Protein AF-A0A6B3FDL0-F1 (afdb_monomer)

pLDDT: mean 97.53, std 1.47, range [93.19, 98.88]

Secondary structure (DSSP, 8-state):
-B-SSHHHHHHH--TTS---EEESS-HHHHHHHHHHH-SSS--EEEEEESS----TT-SS-----HHHHHHHHHHHHHTT-EEEEETS--

Foldseek 3Di:
DFALDLVGLVVPDDPPDDDAHEDQADLVSSQVSVCVSPVDDAYEHAEHCLWDADDPPDPDGTGDDNVSSVVRVVVCVVVVHHYDYVVPDD

Radius of gyration: 14.08 Å; Cα contacts (8 Å, |Δi|>4): 133; chains: 1; bounding box: 36×22×42 Å

Structure (mmCIF, N/CA/C/O backbone):
data_AF-A0A6B3FDL0-F1
#
_entry.id   AF-A0A6B3FDL0-F1
#
loop_
_atom_site.group_PDB
_atom_site.id
_atom_site.type_symbol
_atom_site.label_atom_id
_atom_site.label_alt_id
_atom_site.label_comp_id
_atom_site.label_asym_id
_atom_site.label_entity_id
_atom_site.label_seq_id
_atom_site.pdbx_PDB_ins_code
_atom_site.Cartn_x
_atom_site.Cartn_y
_atom_site.Cartn_z
_atom_site.occupancy
_atom_site.B_iso_or_equiv
_atom_site.auth_seq_id
_atom_site.auth_comp_id
_atom_site.auth_asym_id
_atom_site.auth_atom_id
_atom_site.pdbx_PDB_model_num
ATOM 1 N N . SER A 1 1 ? -12.560 -4.545 -1.438 1.00 94.94 1 SER A N 1
ATOM 2 C CA . SER A 1 1 ? -11.242 -3.906 -1.330 1.00 94.94 1 SER A CA 1
ATOM 3 C C . SER A 1 1 ? -11.247 -2.814 -2.345 1.00 94.94 1 SER A C 1
ATOM 5 O O . SER A 1 1 ? -11.652 -3.073 -3.473 1.00 94.94 1 SER A O 1
ATOM 7 N N . ASP A 1 2 ? -10.878 -1.620 -1.923 1.00 98.56 2 ASP A N 1
ATOM 8 C CA . ASP A 1 2 ? -11.189 -0.395 -2.643 1.00 98.56 2 ASP A CA 1
ATOM 9 C C . ASP A 1 2 ? -9.967 0.528 -2.602 1.00 98.56 2 ASP A C 1
ATOM 11 O O . ASP A 1 2 ? -9.043 0.309 -1.814 1.00 98.56 2 ASP A O 1
ATOM 15 N N . GLY A 1 3 ? -9.920 1.558 -3.444 1.00 98.56 3 GLY A N 1
ATOM 16 C CA . GLY A 1 3 ? -8.877 2.574 -3.301 1.00 98.56 3 GLY A CA 1
ATOM 17 C C . GLY A 1 3 ? -9.070 3.395 -2.014 1.00 98.56 3 GLY A C 1
ATOM 18 O O . GLY A 1 3 ? -10.178 3.453 -1.469 1.00 98.56 3 GLY A O 1
ATOM 19 N N . PRO A 1 4 ? -8.007 4.027 -1.491 1.00 98.06 4 PRO A N 1
ATOM 20 C CA . PRO A 1 4 ? -8.011 4.683 -0.188 1.00 98.06 4 PRO A CA 1
ATOM 21 C C . PRO A 1 4 ? -8.607 6.099 -0.239 1.00 98.06 4 PRO A C 1
ATOM 23 O O . PRO A 1 4 ? -8.054 7.040 0.327 1.00 98.06 4 PRO A O 1
ATOM 26 N N . GLU A 1 5 ? -9.747 6.250 -0.907 1.00 98.25 5 GLU A N 1
ATOM 27 C CA . GLU A 1 5 ? -10.485 7.505 -1.022 1.00 98.25 5 GLU A CA 1
ATOM 28 C C . GLU A 1 5 ? -11.870 7.361 -0.382 1.00 98.25 5 GLU A C 1
ATOM 30 O O . GLU A 1 5 ? -12.521 6.318 -0.494 1.00 98.25 5 GLU A O 1
ATOM 35 N N . ASP A 1 6 ? -12.350 8.419 0.278 1.00 96.94 6 ASP A N 1
ATOM 36 C CA . ASP A 1 6 ? -13.601 8.379 1.049 1.00 96.94 6 ASP A CA 1
ATOM 37 C C . ASP A 1 6 ? -14.811 7.956 0.185 1.00 96.94 6 ASP A C 1
ATOM 39 O O . ASP A 1 6 ? -15.693 7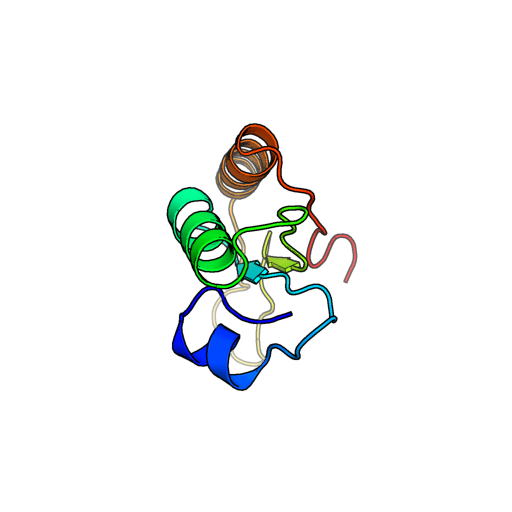.221 0.640 1.00 96.94 6 ASP A O 1
ATOM 43 N N . TRP A 1 7 ? -14.856 8.369 -1.086 1.00 97.75 7 TRP A N 1
ATOM 44 C CA . TRP A 1 7 ? -15.944 8.009 -2.002 1.00 97.75 7 TRP A CA 1
ATOM 45 C C . TRP A 1 7 ? -15.872 6.548 -2.467 1.00 97.75 7 TRP A C 1
ATOM 47 O O . TRP A 1 7 ? -16.911 5.909 -2.6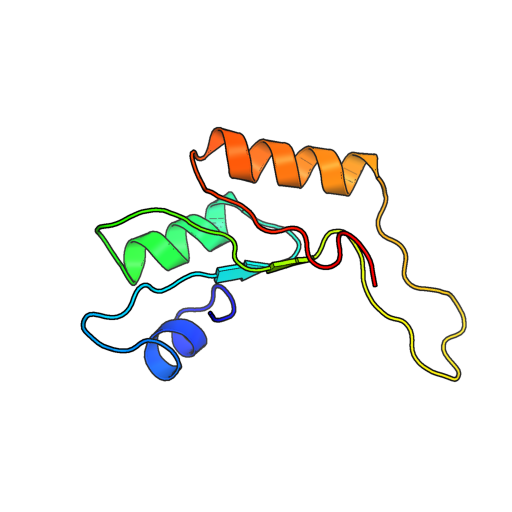28 1.00 97.75 7 TRP A O 1
ATOM 57 N N . MET A 1 8 ? -14.670 5.985 -2.613 1.00 98.50 8 MET A N 1
ATOM 58 C CA . MET A 1 8 ? -14.502 4.568 -2.940 1.00 98.50 8 MET A CA 1
ATOM 59 C C . MET A 1 8 ? -14.909 3.694 -1.752 1.00 98.50 8 MET A C 1
ATOM 61 O O . MET A 1 8 ? -15.685 2.756 -1.911 1.00 98.50 8 MET A O 1
ATOM 65 N N . LEU A 1 9 ? -14.474 4.042 -0.536 1.00 97.69 9 LEU A N 1
ATOM 66 C CA . LEU A 1 9 ? -14.826 3.287 0.670 1.00 97.69 9 LEU A CA 1
ATOM 67 C C . LEU A 1 9 ? -16.311 3.412 1.034 1.00 97.69 9 LEU A C 1
ATOM 69 O O . LEU A 1 9 ? -16.919 2.441 1.485 1.00 97.69 9 LEU A O 1
ATOM 73 N N . SER A 1 10 ? -16.928 4.577 0.837 1.00 96.00 10 SER A N 1
ATOM 74 C CA . SER A 1 10 ? -18.369 4.733 1.082 1.00 96.00 10 SER A CA 1
ATOM 75 C C . SER A 1 10 ? -19.236 3.999 0.053 1.00 96.00 10 SER A C 1
ATOM 77 O O . SER A 1 10 ? -20.306 3.516 0.419 1.00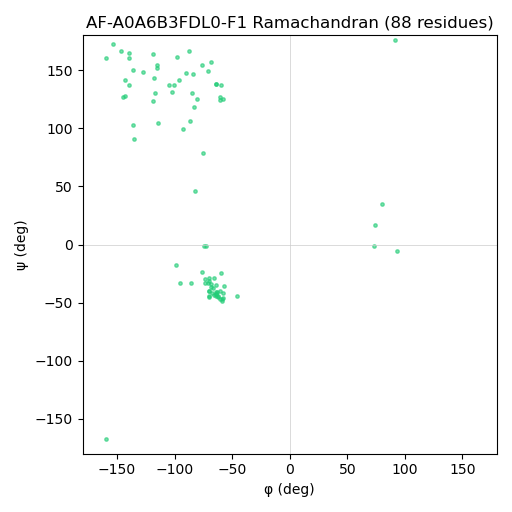 96.00 10 SER A O 1
ATOM 79 N N . GLY A 1 11 ? -18.777 3.868 -1.197 1.00 97.44 11 GLY A N 1
ATOM 80 C CA . GLY A 1 11 ? -19.492 3.139 -2.249 1.00 97.44 11 GLY A CA 1
ATOM 81 C C . GLY A 1 11 ? -19.231 1.628 -2.283 1.00 97.44 11 GLY A C 1
ATOM 82 O O . GLY A 1 11 ? -20.129 0.868 -2.638 1.00 97.44 11 GLY A O 1
ATOM 83 N N . GLY A 1 12 ? -18.021 1.188 -1.930 1.00 97.12 12 GLY A N 1
ATOM 84 C CA . GLY A 1 12 ? -17.576 -0.201 -2.093 1.00 97.12 12 GLY A CA 1
ATOM 85 C C . GLY A 1 12 ? -17.657 -1.068 -0.836 1.00 97.12 12 GLY A C 1
ATOM 86 O O . GLY A 1 12 ? -17.660 -2.298 -0.923 1.00 97.12 12 GLY A O 1
ATOM 87 N N . THR A 1 13 ? -17.763 -0.460 0.351 1.00 95.06 13 THR A N 1
ATOM 88 C CA . THR A 1 13 ? -17.809 -1.221 1.608 1.00 95.06 13 THR A CA 1
ATOM 89 C C . THR A 1 13 ? -19.230 -1.594 2.024 1.00 95.06 13 THR A C 1
ATOM 91 O O . THR A 1 13 ? -20.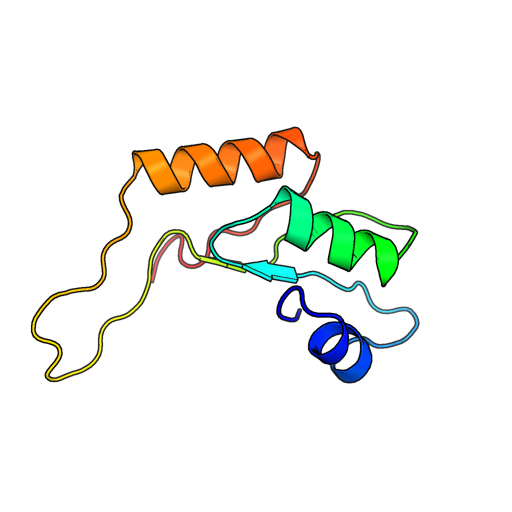182 -0.842 1.832 1.00 95.06 13 THR A O 1
ATOM 94 N N . LEU A 1 14 ? -19.370 -2.752 2.676 1.00 95.31 14 LEU A N 1
ATOM 95 C CA . LEU A 1 14 ? -20.639 -3.232 3.226 1.00 95.31 14 LEU A CA 1
ATOM 96 C C . LEU A 1 14 ? -20.586 -3.329 4.762 1.00 95.31 14 LEU A C 1
ATOM 98 O O . LEU A 1 14 ? -19.506 -3.542 5.329 1.00 95.31 14 LEU A O 1
ATOM 102 N N . PRO A 1 15 ? -21.727 -3.187 5.464 1.00 93.19 15 PRO A N 1
ATOM 103 C CA . PRO A 1 15 ? -21.808 -3.453 6.898 1.00 93.19 15 PRO A CA 1
ATOM 104 C C . PRO A 1 15 ? -21.443 -4.905 7.232 1.00 93.19 15 PRO A C 1
ATOM 106 O O . PRO A 1 15 ? -21.871 -5.832 6.550 1.00 93.19 15 PRO A O 1
ATOM 109 N N . GLY A 1 16 ? -20.664 -5.105 8.297 1.00 94.25 16 GLY A N 1
ATOM 110 C CA . GLY A 1 16 ? -20.272 -6.438 8.778 1.00 94.25 16 GLY A CA 1
ATOM 111 C C . GLY A 1 16 ? -19.232 -7.172 7.920 1.00 94.25 16 GLY A C 1
ATOM 112 O O . GLY A 1 16 ? -18.810 -8.263 8.294 1.00 94.25 16 GLY A O 1
ATOM 113 N N . VAL A 1 17 ? -18.789 -6.585 6.806 1.00 96.69 17 VAL A N 1
ATOM 114 C CA . VAL A 1 17 ? -17.749 -7.144 5.932 1.00 96.69 17 VAL A CA 1
ATOM 115 C C . VAL A 1 17 ? -16.441 -6.385 6.154 1.00 96.69 17 VAL A C 1
ATOM 117 O O . VAL A 1 17 ? -16.439 -5.155 6.254 1.00 96.69 17 VAL A O 1
ATOM 120 N N . LEU A 1 18 ? -15.321 -7.112 6.235 1.00 97.69 18 LEU A N 1
ATOM 121 C CA . LEU A 1 18 ? -13.996 -6.507 6.367 1.00 97.69 18 LEU A CA 1
ATOM 122 C C . LEU A 1 18 ? -13.697 -5.622 5.148 1.00 97.69 18 LEU A C 1
ATOM 124 O O . LEU A 1 18 ? -13.727 -6.095 4.013 1.00 97.69 18 LEU A O 1
ATOM 128 N N . ALA A 1 19 ? -13.380 -4.353 5.398 1.00 98.12 19 ALA A N 1
ATOM 129 C CA . ALA A 1 19 ? -12.884 -3.436 4.381 1.00 98.12 19 ALA A CA 1
ATOM 130 C C . ALA A 1 19 ? -11.354 -3.390 4.415 1.00 98.12 19 ALA A C 1
ATOM 132 O O . ALA A 1 19 ? -10.743 -3.396 5.483 1.00 98.12 19 ALA A O 1
ATOM 133 N N . THR A 1 20 ? -10.753 -3.312 3.236 1.00 98.75 20 THR A N 1
ATOM 134 C CA . THR A 1 20 ? -9.307 -3.236 3.012 1.00 98.75 20 THR A CA 1
ATOM 135 C C . THR A 1 20 ? -9.042 -2.232 1.899 1.00 98.75 20 THR A C 1
ATOM 137 O O . THR A 1 20 ? -9.957 -1.925 1.129 1.00 98.75 20 THR A O 1
ATOM 140 N N . VAL A 1 21 ? -7.812 -1.730 1.806 1.00 98.81 21 VAL A N 1
ATOM 141 C CA . VAL A 1 21 ? -7.435 -0.739 0.787 1.00 98.81 21 VAL A CA 1
ATOM 142 C C . VAL A 1 21 ? -6.399 -1.276 -0.194 1.00 98.81 21 VAL A C 1
ATOM 144 O O . VAL A 1 21 ? -5.616 -2.164 0.146 1.00 98.81 21 VAL A O 1
ATOM 147 N N . ASN A 1 22 ? -6.390 -0.710 -1.397 1.00 98.88 22 ASN A N 1
ATOM 148 C CA . ASN A 1 22 ? -5.454 -1.015 -2.475 1.00 98.88 22 ASN A CA 1
ATOM 149 C C . ASN A 1 22 ? -4.659 0.248 -2.828 1.00 98.88 22 ASN A C 1
ATOM 151 O O . ASN A 1 22 ? -5.270 1.271 -3.135 1.00 98.88 22 ASN A O 1
ATOM 155 N N . PHE A 1 23 ? -3.326 0.208 -2.778 1.00 98.75 23 PHE A N 1
ATOM 156 C CA . PHE A 1 23 ? -2.494 1.354 -3.161 1.00 98.75 23 PHE A CA 1
ATOM 157 C C . PHE A 1 23 ? -1.052 0.963 -3.504 1.00 98.75 23 PHE A C 1
ATOM 159 O O . PHE A 1 23 ? -0.543 -0.083 -3.102 1.00 98.75 23 PHE A O 1
ATOM 166 N N . GLY A 1 24 ? -0.366 1.850 -4.228 1.00 98.31 24 GLY A N 1
ATOM 167 C CA . GLY A 1 24 ? 1.062 1.729 -4.524 1.00 98.31 24 GLY A CA 1
ATOM 168 C C . GLY A 1 24 ? 1.959 2.507 -3.557 1.00 98.31 24 GLY A C 1
ATOM 169 O O . GLY A 1 24 ? 3.064 2.060 -3.268 1.00 98.31 24 GLY A O 1
ATOM 170 N N . SER A 1 25 ? 1.512 3.650 -3.040 1.00 98.00 25 SER A N 1
ATOM 171 C CA . SER A 1 25 ? 2.297 4.525 -2.158 1.00 98.00 25 SER A CA 1
ATOM 172 C C . SER A 1 25 ? 1.406 5.348 -1.231 1.00 98.00 25 SER A C 1
ATOM 174 O O . SER A 1 25 ? 0.189 5.367 -1.410 1.00 98.00 25 SER A O 1
ATOM 176 N N . GLY A 1 26 ? 2.004 6.062 -0.274 1.00 98.12 26 GLY A N 1
ATOM 177 C CA . GLY A 1 26 ? 1.256 6.961 0.614 1.00 98.12 26 GLY A CA 1
ATOM 178 C C . GLY A 1 26 ? 0.552 6.227 1.757 1.00 98.12 26 GLY A C 1
ATOM 179 O O . GLY A 1 26 ? -0.535 6.622 2.180 1.00 98.12 26 GLY A O 1
ATOM 180 N N . SER A 1 27 ? 1.174 5.162 2.267 1.00 98.25 27 SER A N 1
ATOM 181 C CA . SER A 1 27 ? 0.650 4.294 3.332 1.00 98.25 27 SER A CA 1
ATOM 182 C C . SER A 1 27 ? 0.063 5.041 4.528 1.00 98.25 27 SER A C 1
ATOM 184 O O . SER A 1 27 ? -1.019 4.680 4.984 1.00 98.25 27 SER A O 1
ATOM 186 N N . ALA A 1 28 ? 0.724 6.091 5.021 1.00 98.06 28 ALA A N 1
ATOM 187 C CA . ALA A 1 28 ? 0.236 6.853 6.171 1.00 98.06 28 ALA A CA 1
ATOM 188 C C . ALA A 1 28 ? -1.163 7.450 5.930 1.00 98.06 28 ALA A C 1
ATOM 190 O O . ALA A 1 28 ? -2.063 7.279 6.754 1.00 98.06 28 ALA A O 1
ATOM 191 N N . GLU A 1 29 ? -1.363 8.112 4.790 1.00 98.56 29 GLU A N 1
ATOM 192 C CA . GLU A 1 29 ? -2.652 8.706 4.431 1.00 98.56 29 GLU A CA 1
ATOM 193 C C . GLU A 1 29 ? -3.683 7.624 4.101 1.00 98.56 29 GLU A C 1
ATOM 195 O O . GLU A 1 29 ? -4.805 7.657 4.611 1.00 98.56 29 GLU A O 1
ATOM 200 N N . ALA A 1 30 ? -3.287 6.615 3.323 1.00 98.62 30 ALA A N 1
ATOM 201 C CA . ALA A 1 30 ? -4.189 5.560 2.887 1.00 98.62 30 ALA A CA 1
ATOM 202 C C . ALA A 1 30 ? -4.753 4.737 4.057 1.00 98.62 30 ALA A C 1
ATOM 204 O O . ALA A 1 30 ? -5.958 4.475 4.136 1.00 98.62 30 ALA A O 1
ATOM 205 N N . LEU A 1 31 ? -3.893 4.370 5.010 1.00 98.62 31 LEU A N 1
ATOM 206 C CA . LEU A 1 31 ? -4.291 3.641 6.212 1.00 98.62 31 LEU A CA 1
ATOM 207 C C . LEU A 1 31 ? -5.091 4.526 7.176 1.00 98.62 31 LEU A C 1
ATOM 209 O O . LEU A 1 31 ? -6.013 4.030 7.828 1.00 98.62 31 LEU A O 1
ATOM 213 N N . ALA A 1 32 ? -4.802 5.831 7.241 1.00 98.38 32 ALA A N 1
ATOM 214 C CA . ALA A 1 32 ? -5.624 6.773 7.997 1.00 98.38 32 ALA A CA 1
ATOM 215 C C . ALA A 1 32 ? -7.038 6.885 7.408 1.00 98.38 32 ALA A C 1
ATOM 217 O O . ALA A 1 32 ? -8.012 6.895 8.164 1.00 98.38 32 ALA A O 1
ATOM 218 N N . THR A 1 33 ? -7.171 6.909 6.080 1.00 98.44 33 THR A N 1
ATOM 219 C CA . THR A 1 33 ? -8.474 6.898 5.400 1.00 98.44 33 THR A CA 1
ATOM 220 C C . THR A 1 33 ? -9.255 5.619 5.702 1.00 98.44 33 THR A C 1
ATOM 222 O O . THR A 1 33 ? -10.414 5.702 6.121 1.00 98.44 33 THR A O 1
ATOM 225 N N . LEU A 1 34 ? -8.608 4.448 5.645 1.00 98.31 34 LEU A N 1
ATOM 226 C CA . LEU A 1 34 ? -9.236 3.194 6.078 1.00 98.31 34 LEU A CA 1
ATOM 227 C C . LEU A 1 34 ? -9.684 3.257 7.547 1.00 98.31 34 LEU A C 1
ATOM 229 O O . LEU A 1 34 ? -10.822 2.901 7.849 1.00 98.31 34 LEU A O 1
ATOM 233 N N . ARG A 1 35 ? -8.834 3.749 8.460 1.00 97.88 35 ARG A N 1
ATOM 234 C CA . ARG A 1 35 ? -9.167 3.846 9.891 1.00 97.88 35 ARG A CA 1
ATOM 235 C C . ARG A 1 35 ? -10.332 4.803 10.161 1.00 97.88 35 ARG A C 1
ATOM 237 O O . ARG A 1 35 ? -11.129 4.528 11.052 1.00 97.88 35 ARG A O 1
ATOM 244 N N . ARG A 1 36 ? -10.474 5.898 9.405 1.00 96.69 36 ARG A N 1
ATOM 245 C CA . ARG A 1 36 ? -11.650 6.784 9.515 1.00 96.69 36 ARG A CA 1
ATOM 246 C C . ARG A 1 36 ? -12.931 6.080 9.062 1.00 96.69 36 ARG A C 1
ATOM 248 O O . ARG A 1 36 ? -13.948 6.185 9.742 1.00 96.69 36 ARG A O 1
ATOM 255 N N . ALA A 1 37 ? -12.883 5.344 7.950 1.00 95.44 37 ALA A N 1
ATOM 256 C CA . ALA A 1 37 ? -14.043 4.623 7.415 1.00 95.44 37 ALA A CA 1
ATOM 257 C C . ALA A 1 37 ? -14.417 3.372 8.236 1.00 95.44 37 ALA A C 1
ATOM 259 O O . ALA A 1 37 ? -15.587 2.971 8.285 1.00 95.44 37 ALA A O 1
ATOM 260 N N . ARG A 1 38 ? -13.425 2.738 8.871 1.00 95.94 38 ARG A N 1
ATOM 261 C CA . ARG A 1 38 ? -13.556 1.581 9.766 1.00 95.94 38 ARG A CA 1
ATOM 262 C C . ARG A 1 38 ? -12.696 1.798 11.021 1.00 95.94 38 ARG A C 1
ATOM 264 O O . ARG A 1 38 ? -11.524 1.417 11.046 1.00 95.94 38 ARG A O 1
ATOM 271 N N . PRO A 1 39 ? -13.279 2.391 12.081 1.00 95.81 39 PRO A N 1
ATOM 272 C CA . PRO A 1 39 ? -12.563 2.694 13.323 1.00 95.8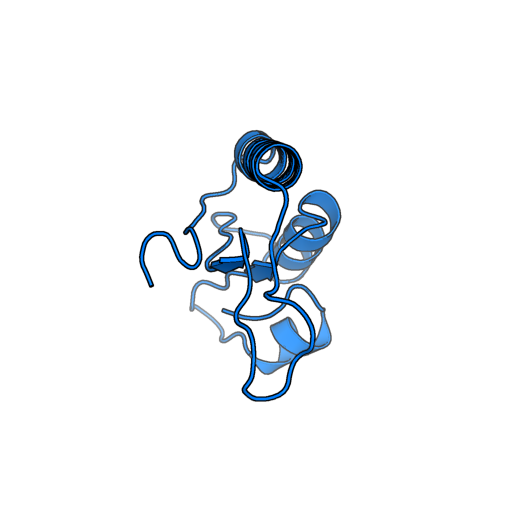1 39 PRO A CA 1
ATOM 273 C C . PRO A 1 39 ? -11.972 1.471 14.026 1.00 95.81 39 PRO A C 1
ATOM 275 O O . PRO A 1 39 ? -10.963 1.595 14.714 1.00 95.81 39 PRO A O 1
ATOM 278 N N . GLU A 1 40 ? -12.530 0.282 13.801 1.00 95.50 40 GLU A N 1
ATOM 279 C CA . GLU A 1 40 ? -12.122 -0.979 14.427 1.00 95.50 40 GLU A CA 1
ATOM 280 C C . GLU A 1 40 ? -11.648 -2.011 13.394 1.00 95.50 40 GLU A C 1
ATOM 282 O O . GLU A 1 40 ? -11.896 -1.881 12.197 1.00 95.50 40 GLU A O 1
ATOM 287 N N . GLY A 1 41 ? -10.961 -3.053 13.869 1.00 95.44 41 GLY A N 1
ATOM 288 C CA . GLY A 1 41 ? -10.461 -4.145 13.033 1.00 95.44 41 GLY A CA 1
ATOM 289 C C . GLY A 1 41 ? -9.035 -3.941 12.499 1.00 95.44 41 GLY A C 1
ATOM 290 O O . GLY A 1 41 ? -8.401 -2.905 12.763 1.00 95.44 41 GLY A O 1
ATOM 291 N N . PRO A 1 42 ? -8.506 -4.962 11.795 1.00 97.69 42 PRO A N 1
ATOM 292 C CA . PRO A 1 42 ? -7.139 -4.958 11.292 1.00 97.69 42 PRO A CA 1
ATOM 293 C C . PRO A 1 42 ? -6.970 -3.962 10.143 1.00 97.69 42 PRO A C 1
ATOM 295 O O . PRO A 1 42 ? -7.882 -3.740 9.350 1.00 97.69 42 PRO A O 1
ATOM 298 N N . LEU A 1 43 ? -5.769 -3.399 10.030 1.00 98.62 43 LEU A N 1
ATOM 299 C CA . LEU A 1 43 ? -5.354 -2.686 8.828 1.00 98.62 43 LEU A CA 1
ATOM 300 C C . LEU A 1 43 ? -4.807 -3.698 7.825 1.00 98.62 43 LEU A C 1
ATOM 302 O O . LEU A 1 43 ? -3.957 -4.520 8.173 1.00 98.62 43 LEU A O 1
ATOM 306 N N . MET A 1 44 ? -5.286 -3.636 6.587 1.00 98.75 44 MET A N 1
ATOM 307 C CA . MET A 1 44 ? -4.811 -4.510 5.525 1.00 98.75 44 MET A CA 1
ATOM 308 C C . MET A 1 44 ? -4.761 -3.774 4.191 1.00 98.75 44 MET A C 1
ATOM 310 O O . MET A 1 44 ? -5.758 -3.198 3.745 1.00 98.75 44 MET A O 1
ATOM 314 N N . VAL A 1 45 ? -3.593 -3.852 3.557 1.00 98.88 45 VAL A N 1
ATOM 315 C CA . VAL A 1 45 ? -3.378 -3.474 2.161 1.00 98.88 45 VAL A CA 1
ATOM 316 C C . VAL A 1 45 ? -3.573 -4.733 1.324 1.00 98.88 45 VAL A C 1
ATOM 318 O O . VAL A 1 45 ? -2.705 -5.606 1.295 1.00 98.88 45 VAL A O 1
ATOM 321 N N . MET A 1 46 ? -4.750 -4.880 0.719 1.00 98.88 46 MET A N 1
ATOM 322 C CA . MET A 1 46 ? -5.095 -6.094 -0.034 1.00 98.88 46 MET A CA 1
ATOM 323 C C . MET A 1 46 ? -4.407 -6.136 -1.397 1.00 98.88 46 MET A C 1
ATOM 325 O O . MET A 1 46 ? -4.177 -7.216 -1.933 1.00 98.88 46 MET A O 1
ATOM 329 N N . GLU A 1 47 ? -4.030 -4.982 -1.938 1.00 98.88 47 GLU A N 1
ATOM 330 C CA . GLU A 1 47 ? -3.159 -4.890 -3.103 1.00 98.88 47 GLU A CA 1
ATOM 331 C C . GLU A 1 47 ? -2.119 -3.803 -2.859 1.00 98.88 47 GLU A C 1
ATOM 333 O O . GLU A 1 47 ? -2.413 -2.609 -2.946 1.00 98.88 47 GLU A O 1
ATOM 338 N N . PHE A 1 48 ? -0.899 -4.221 -2.527 1.00 98.88 48 PHE A N 1
ATOM 339 C CA . PHE A 1 48 ? 0.264 -3.353 -2.621 1.00 98.88 48 PHE A CA 1
ATOM 340 C C . PHE A 1 48 ? 0.825 -3.448 -4.036 1.00 98.88 48 PHE A C 1
ATOM 342 O O . PHE A 1 48 ? 1.437 -4.459 -4.394 1.00 98.88 48 PHE A O 1
ATOM 349 N N . TRP A 1 49 ? 0.615 -2.401 -4.834 1.00 98.50 49 TRP A N 1
ATOM 350 C CA . TRP A 1 49 ? 1.089 -2.335 -6.217 1.00 98.50 49 TRP A CA 1
ATOM 351 C C . TRP A 1 49 ? 2.601 -2.070 -6.254 1.00 98.50 49 TRP A C 1
ATOM 353 O O . TRP A 1 49 ? 3.069 -0.945 -6.450 1.00 98.50 49 TRP A O 1
ATOM 363 N N . CYS A 1 50 ? 3.392 -3.120 -6.015 1.00 97.19 50 CYS A N 1
ATOM 364 C CA . CYS A 1 50 ? 4.859 -3.076 -6.008 1.00 97.19 50 CYS A CA 1
ATOM 365 C C . CYS A 1 50 ? 5.478 -2.989 -7.415 1.00 97.19 50 CYS A C 1
ATOM 367 O O . CYS A 1 50 ? 6.695 -2.907 -7.554 1.00 97.19 50 CYS A O 1
ATOM 369 N N . GLY A 1 51 ? 4.640 -2.986 -8.446 1.00 96.94 51 GLY A N 1
ATOM 370 C CA . GLY A 1 51 ? 4.962 -2.742 -9.843 1.00 96.94 51 GLY A CA 1
ATOM 371 C C . GLY A 1 51 ? 3.688 -2.338 -10.581 1.00 96.94 51 GLY A C 1
ATOM 372 O O . GLY A 1 51 ? 2.669 -2.058 -9.948 1.00 96.94 51 GLY A O 1
ATOM 373 N N . TRP A 1 52 ? 3.736 -2.329 -11.909 1.00 97.56 52 TRP A N 1
ATOM 374 C CA . TRP A 1 52 ? 2.567 -2.050 -12.736 1.00 97.56 52 TRP A CA 1
ATOM 375 C C . TRP A 1 52 ? 2.619 -2.846 -14.038 1.00 97.56 52 TRP A C 1
ATOM 377 O O . TRP A 1 52 ? 3.644 -3.433 -14.382 1.00 97.56 52 TRP A O 1
ATOM 387 N N . PHE A 1 53 ? 1.495 -2.894 -14.742 1.00 97.31 53 PHE A N 1
ATOM 388 C CA . PHE A 1 53 ? 1.413 -3.498 -16.065 1.00 97.31 53 PHE A CA 1
ATOM 389 C C . PHE A 1 53 ? 1.753 -2.468 -17.149 1.00 97.31 53 PHE A C 1
ATOM 391 O O . PHE A 1 53 ? 1.806 -1.267 -16.905 1.00 97.31 53 PHE A O 1
ATOM 398 N N . THR A 1 54 ? 1.980 -2.945 -18.368 1.00 97.50 54 THR A N 1
ATOM 399 C CA . THR A 1 54 ? 2.247 -2.113 -19.549 1.00 97.50 54 THR A CA 1
ATOM 400 C C . THR A 1 54 ? 1.297 -2.521 -20.664 1.00 97.50 54 THR A C 1
ATOM 402 O O . THR A 1 54 ? 0.905 -3.689 -20.755 1.00 97.50 54 THR A O 1
ATOM 405 N N . HIS A 1 55 ? 0.923 -1.574 -21.515 1.00 97.69 55 HIS A N 1
ATOM 406 C CA . HIS A 1 55 ? 0.041 -1.813 -22.646 1.00 97.69 55 HIS A CA 1
ATOM 407 C C . HIS A 1 55 ? 0.819 -2.008 -23.947 1.00 97.69 55 HIS A C 1
ATOM 409 O O . HIS A 1 55 ? 1.968 -1.596 -24.114 1.00 97.69 55 HIS A O 1
ATOM 415 N N . TRP A 1 56 ? 0.148 -2.600 -24.933 1.00 97.81 56 TRP A N 1
ATOM 416 C CA . TRP A 1 56 ? 0.642 -2.599 -26.304 1.00 97.81 56 TRP A CA 1
ATOM 417 C C . TRP A 1 56 ? 0.769 -1.169 -26.836 1.00 97.81 56 TRP A C 1
ATOM 419 O O . TRP A 1 56 ? -0.203 -0.419 -26.839 1.00 97.81 56 TRP A O 1
ATOM 429 N N . GLY A 1 57 ? 1.953 -0.828 -27.346 1.00 97.00 57 GLY A N 1
ATOM 430 C CA . GLY A 1 57 ? 2.241 0.492 -27.912 1.00 97.00 57 GLY A CA 1
ATOM 431 C C . GLY A 1 57 ? 2.852 1.491 -26.928 1.00 97.00 57 GLY A C 1
ATOM 432 O O . GLY A 1 57 ? 3.278 2.560 -27.371 1.00 97.00 57 GLY A O 1
ATOM 433 N N . ASP A 1 58 ? 2.964 1.146 -25.642 1.00 96.88 58 ASP A N 1
ATOM 434 C CA . ASP A 1 58 ? 3.717 1.958 -24.689 1.00 96.88 58 ASP A CA 1
ATOM 435 C C . ASP A 1 58 ? 5.200 1.985 -25.082 1.00 96.88 58 ASP A C 1
ATOM 437 O O . ASP A 1 58 ? 5.787 0.985 -25.505 1.00 96.88 58 ASP A O 1
ATOM 441 N N . LYS A 1 59 ? 5.808 3.172 -24.983 1.00 95.12 59 LYS A N 1
ATOM 442 C CA . LYS A 1 59 ? 7.206 3.389 -25.389 1.00 95.12 59 LYS A CA 1
ATOM 443 C C . LYS A 1 59 ? 8.193 2.698 -24.458 1.00 95.12 59 LYS A C 1
ATOM 445 O O . LYS A 1 59 ? 9.294 2.353 -24.878 1.00 95.12 59 LYS A O 1
ATOM 450 N N . GLU A 1 60 ? 7.801 2.537 -23.202 1.00 94.56 60 GLU A N 1
ATOM 451 C CA . GLU A 1 60 ? 8.619 1.975 -22.143 1.00 94.56 60 GLU A CA 1
ATOM 452 C C . GLU A 1 60 ? 7.783 0.999 -21.321 1.00 94.56 60 GLU A C 1
ATOM 454 O O . GLU A 1 60 ? 6.567 1.131 -21.212 1.00 94.56 60 GLU A O 1
ATOM 459 N N . VAL A 1 61 ? 8.458 -0.003 -20.761 1.00 93.75 61 VAL A N 1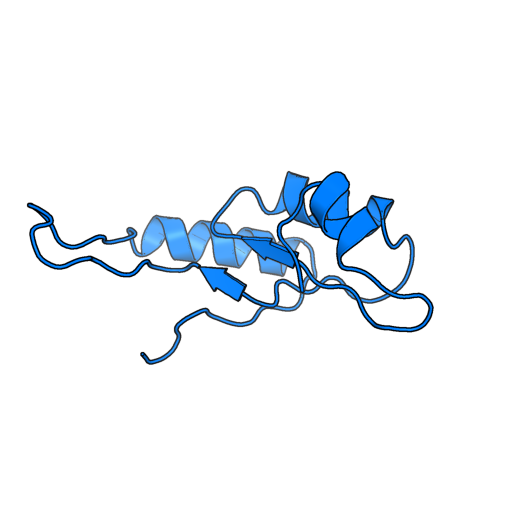
ATOM 460 C CA . VAL A 1 61 ? 7.843 -0.922 -19.803 1.00 93.75 61 VAL A CA 1
ATOM 461 C C . VAL A 1 61 ? 7.828 -0.246 -18.445 1.00 93.75 61 VAL A C 1
ATOM 463 O O . VAL A 1 61 ? 8.891 0.135 -17.944 1.00 93.75 61 VAL A O 1
ATOM 466 N N . GLU A 1 62 ? 6.638 -0.164 -17.861 1.00 94.31 62 GLU A N 1
ATOM 467 C CA . GLU A 1 62 ? 6.414 0.348 -16.515 1.00 94.31 62 GLU A CA 1
ATOM 468 C C . GLU A 1 62 ? 7.223 -0.462 -15.506 1.00 94.31 62 GLU A C 1
ATOM 470 O O . GLU A 1 62 ? 7.159 -1.695 -15.443 1.00 94.31 62 GLU A O 1
ATOM 475 N N . ARG A 1 63 ? 8.032 0.242 -14.718 1.00 93.94 63 ARG A N 1
ATOM 476 C CA . ARG A 1 63 ? 8.870 -0.353 -13.682 1.00 93.94 63 ARG A CA 1
ATOM 477 C C . ARG A 1 63 ? 8.844 0.532 -12.460 1.00 93.94 63 ARG A C 1
ATOM 479 O O . ARG A 1 63 ? 8.985 1.746 -12.553 1.00 93.94 63 ARG A O 1
ATOM 486 N N . ARG A 1 64 ? 8.740 -0.113 -11.307 1.00 95.50 64 ARG A N 1
ATOM 487 C CA . ARG A 1 64 ? 8.957 0.524 -10.018 1.00 95.50 64 ARG A CA 1
ATOM 488 C C . ARG A 1 64 ? 10.351 0.174 -9.521 1.00 95.50 64 ARG A C 1
ATOM 490 O O . ARG A 1 64 ? 10.769 -0.979 -9.631 1.00 95.50 64 ARG A O 1
ATOM 497 N N . ASP A 1 65 ? 11.052 1.161 -8.977 1.00 97.88 65 ASP A N 1
ATOM 498 C CA . ASP A 1 65 ? 12.337 0.921 -8.334 1.00 97.88 65 ASP A CA 1
ATOM 499 C C . ASP A 1 65 ? 12.170 0.016 -7.099 1.00 97.88 65 ASP A C 1
ATOM 501 O O . ASP A 1 65 ? 11.222 0.146 -6.316 1.00 97.88 65 ASP A O 1
ATOM 505 N N . ALA A 1 66 ? 13.091 -0.934 -6.933 1.00 97.88 66 ALA A N 1
ATOM 506 C CA . ALA A 1 66 ? 13.006 -1.922 -5.864 1.00 97.88 66 ALA A CA 1
ATOM 507 C C . ALA A 1 66 ? 13.215 -1.301 -4.473 1.00 97.88 66 ALA A C 1
ATOM 509 O O . ALA A 1 66 ? 12.590 -1.752 -3.510 1.00 97.88 66 ALA A O 1
ATOM 510 N N . ALA A 1 67 ? 14.064 -0.277 -4.352 1.00 98.50 67 ALA A N 1
ATOM 511 C CA . ALA A 1 67 ? 14.278 0.427 -3.093 1.00 98.50 67 ALA A CA 1
ATOM 512 C C . ALA A 1 67 ? 13.041 1.249 -2.714 1.00 98.50 67 ALA A C 1
ATOM 514 O O . ALA A 1 67 ? 12.626 1.203 -1.554 1.00 98.50 67 ALA A O 1
ATOM 515 N N . ASP A 1 68 ? 12.397 1.899 -3.686 1.00 98.31 68 ASP A N 1
ATOM 516 C CA . ASP A 1 68 ? 11.145 2.633 -3.460 1.00 98.31 68 ASP A CA 1
ATOM 517 C C . ASP A 1 68 ? 10.003 1.698 -3.034 1.00 98.31 68 ASP A C 1
ATOM 519 O O . ASP A 1 68 ? 9.247 1.999 -2.105 1.00 98.31 68 ASP A O 1
ATOM 523 N N . ALA A 1 69 ? 9.874 0.531 -3.674 1.00 98.38 69 ALA A N 1
ATOM 524 C CA . ALA A 1 69 ? 8.894 -0.479 -3.273 1.00 98.38 69 ALA A CA 1
ATOM 525 C C . ALA A 1 69 ? 9.181 -1.036 -1.867 1.00 98.38 69 ALA A C 1
ATOM 527 O O . ALA A 1 69 ? 8.2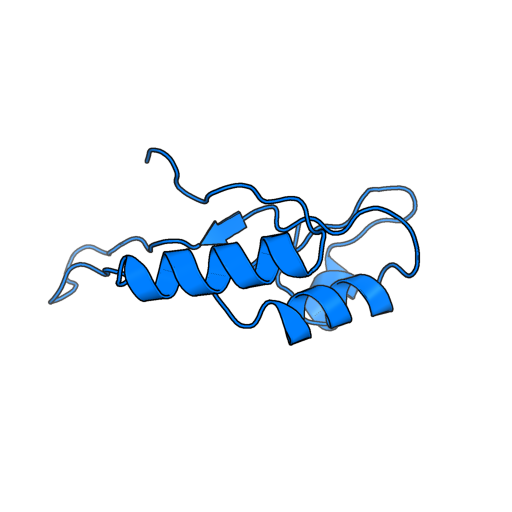63 -1.183 -1.059 1.00 98.38 69 ALA A O 1
ATOM 528 N N . ALA A 1 70 ? 10.447 -1.316 -1.547 1.00 98.62 70 ALA A N 1
ATOM 529 C CA . ALA A 1 70 ? 10.841 -1.816 -0.232 1.00 98.62 70 ALA A CA 1
ATOM 530 C C . ALA A 1 70 ? 10.627 -0.778 0.883 1.00 98.62 70 ALA A C 1
ATOM 532 O O . ALA A 1 70 ? 10.228 -1.146 1.990 1.00 98.62 70 ALA A O 1
ATOM 533 N N . ALA A 1 71 ? 10.870 0.506 0.605 1.00 98.75 71 ALA A N 1
ATOM 534 C CA . ALA A 1 71 ? 10.627 1.594 1.548 1.00 98.75 71 ALA A CA 1
ATOM 535 C C . ALA A 1 71 ? 9.134 1.736 1.871 1.00 98.75 71 ALA A C 1
ATOM 537 O O . ALA A 1 71 ? 8.766 1.822 3.042 1.00 98.75 71 ALA A O 1
ATOM 538 N N . GLU A 1 72 ? 8.268 1.679 0.857 1.00 98.75 72 GLU A N 1
ATOM 539 C CA . GLU A 1 72 ? 6.822 1.731 1.080 1.00 98.75 72 GLU A CA 1
ATOM 540 C C . GLU A 1 72 ? 6.309 0.479 1.806 1.00 98.75 72 GLU A C 1
ATOM 542 O O . GLU A 1 72 ? 5.524 0.588 2.746 1.00 98.75 72 GLU A O 1
ATOM 547 N N . LEU A 1 73 ? 6.798 -0.713 1.443 1.00 98.81 73 LEU A N 1
ATOM 548 C CA . LEU A 1 73 ? 6.469 -1.949 2.157 1.00 98.81 73 LEU A CA 1
ATOM 549 C C . LEU A 1 73 ? 6.863 -1.864 3.638 1.00 98.81 73 LEU A C 1
ATOM 551 O O . LEU A 1 73 ? 6.088 -2.271 4.503 1.00 98.81 73 LEU A O 1
ATOM 555 N N . ARG A 1 74 ? 8.040 -1.303 3.946 1.00 98.81 74 ARG A N 1
ATOM 556 C CA . ARG A 1 74 ? 8.458 -1.051 5.331 1.00 98.81 74 ARG A CA 1
ATOM 557 C C . ARG A 1 74 ? 7.466 -0.133 6.045 1.00 98.81 74 ARG A C 1
ATOM 559 O O . ARG A 1 74 ? 7.053 -0.479 7.145 1.00 98.81 74 ARG A O 1
ATOM 566 N N . ALA A 1 75 ? 7.048 0.967 5.422 1.00 98.81 75 ALA A N 1
ATOM 567 C CA . ALA A 1 75 ? 6.085 1.892 6.020 1.00 98.81 75 ALA A CA 1
ATOM 568 C C . ALA A 1 75 ? 4.728 1.219 6.318 1.00 98.81 75 ALA A C 1
ATOM 570 O O . ALA A 1 75 ? 4.157 1.427 7.389 1.00 98.81 75 ALA A O 1
ATOM 571 N N . ILE A 1 76 ? 4.245 0.346 5.424 1.00 98.88 76 ILE A N 1
ATOM 572 C CA . ILE A 1 76 ? 3.029 -0.458 5.646 1.00 98.88 76 ILE A CA 1
ATOM 573 C C . ILE A 1 76 ? 3.185 -1.366 6.878 1.00 98.88 76 ILE A C 1
ATOM 575 O O . ILE A 1 76 ? 2.298 -1.413 7.734 1.00 98.88 76 ILE A O 1
ATOM 579 N N . LEU A 1 77 ? 4.315 -2.073 6.985 1.00 98.81 77 LEU A N 1
ATOM 580 C CA . LEU A 1 77 ? 4.579 -3.001 8.089 1.00 98.81 77 LEU A CA 1
ATOM 581 C C . LEU A 1 77 ? 4.799 -2.277 9.426 1.00 98.81 77 LEU A C 1
ATOM 583 O O . LEU A 1 77 ? 4.301 -2.729 10.455 1.00 98.81 77 LEU A O 1
ATOM 587 N N . GLU A 1 78 ? 5.502 -1.142 9.426 1.00 98.69 78 GLU A N 1
ATOM 588 C CA . GLU A 1 78 ? 5.725 -0.308 10.617 1.00 98.69 78 GLU A CA 1
ATOM 589 C C . GLU A 1 78 ? 4.422 0.309 11.145 1.00 98.69 78 GLU A C 1
ATOM 591 O O . GLU A 1 78 ? 4.269 0.482 12.354 1.00 98.69 78 GLU A O 1
ATOM 596 N N . ALA A 1 79 ? 3.443 0.556 10.269 1.00 98.19 79 ALA A N 1
ATOM 597 C CA . ALA A 1 79 ? 2.086 0.940 10.658 1.00 98.19 79 ALA A CA 1
ATOM 598 C C . ALA A 1 79 ? 1.260 -0.221 11.259 1.00 98.19 79 ALA A C 1
ATOM 600 O O . ALA A 1 79 ? 0.103 -0.025 11.639 1.00 98.19 79 ALA A O 1
ATOM 601 N N . GLY A 1 80 ? 1.824 -1.433 11.342 1.00 98.19 80 GLY A N 1
ATOM 602 C CA . GLY A 1 80 ? 1.161 -2.625 11.874 1.00 98.19 80 GLY A CA 1
ATOM 603 C C . GLY A 1 80 ? 0.108 -3.224 10.938 1.00 98.19 80 GLY A C 1
ATOM 604 O O . GLY A 1 80 ? -0.737 -4.001 11.388 1.00 98.19 80 GLY A O 1
ATOM 605 N N . ALA A 1 81 ? 0.120 -2.855 9.654 1.00 98.75 81 ALA A N 1
ATOM 606 C CA . ALA A 1 81 ? -0.817 -3.381 8.673 1.00 98.75 81 ALA A CA 1
ATOM 607 C C . ALA A 1 81 ? -0.347 -4.728 8.102 1.00 98.75 81 ALA A C 1
ATOM 609 O O . ALA A 1 81 ? 0.843 -4.973 7.904 1.00 98.75 81 ALA A O 1
ATOM 610 N N . SER A 1 82 ? -1.308 -5.598 7.790 1.00 98.88 82 SER A N 1
ATOM 611 C CA . SER A 1 82 ? -1.075 -6.758 6.922 1.00 98.8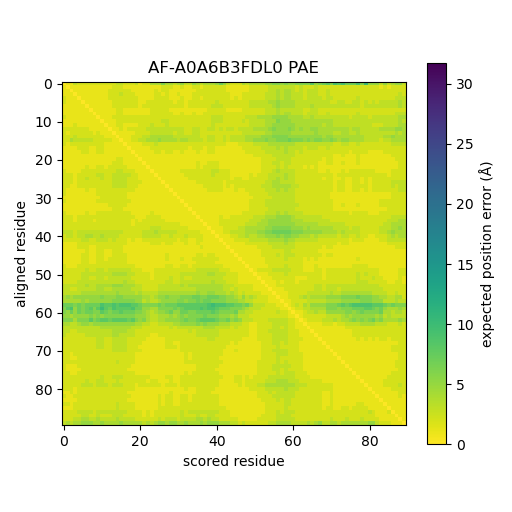8 82 SER A CA 1
ATOM 612 C C . SER A 1 82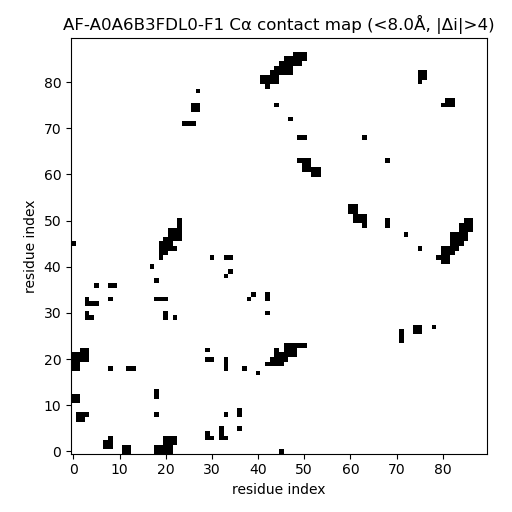 ? -1.007 -6.318 5.457 1.00 98.88 82 SER A C 1
ATOM 614 O O . SER A 1 82 ? -1.594 -5.302 5.081 1.00 98.88 82 SER A O 1
ATOM 616 N N . VAL A 1 83 ? -0.318 -7.084 4.611 1.00 98.88 83 VAL A N 1
ATOM 617 C CA . VAL A 1 83 ? -0.079 -6.711 3.210 1.00 98.88 83 VAL A CA 1
ATOM 618 C C . VAL A 1 83 ? -0.121 -7.922 2.286 1.00 98.88 83 VAL A C 1
ATOM 620 O O . VAL A 1 83 ? 0.376 -8.993 2.632 1.00 98.88 83 VAL A O 1
ATOM 623 N N . ASN A 1 84 ? -0.696 -7.736 1.101 1.00 98.88 84 ASN A N 1
ATOM 624 C CA . ASN A 1 84 ? -0.619 -8.664 -0.021 1.00 98.88 84 ASN A CA 1
ATOM 625 C C . ASN A 1 84 ? 0.098 -7.987 -1.202 1.00 98.88 84 ASN A C 1
ATOM 627 O O . ASN A 1 84 ? -0.229 -6.859 -1.571 1.00 98.88 84 ASN A O 1
ATOM 631 N N . LEU A 1 85 ? 1.090 -8.670 -1.778 1.00 98.75 85 LEU A N 1
ATOM 632 C CA . LEU A 1 85 ? 1.905 -8.148 -2.877 1.00 98.75 85 LEU A CA 1
ATOM 633 C C . LEU A 1 85 ? 1.187 -8.370 -4.211 1.00 98.75 85 LEU A C 1
ATOM 635 O O . LEU A 1 85 ? 0.967 -9.515 -4.616 1.00 98.75 85 LEU A O 1
ATOM 639 N N . TYR A 1 86 ? 0.871 -7.282 -4.909 1.00 98.44 86 TYR A N 1
ATOM 640 C CA . TYR A 1 86 ? 0.206 -7.327 -6.204 1.00 98.44 86 TYR A CA 1
ATOM 641 C C . TYR A 1 86 ? 1.145 -6.787 -7.301 1.00 98.44 86 TYR A C 1
ATOM 643 O O . TYR A 1 86 ? 1.375 -5.584 -7.386 1.00 98.44 86 TYR A O 1
ATOM 651 N N . MET A 1 87 ? 1.748 -7.617 -8.154 1.00 97.81 87 MET A N 1
ATOM 652 C CA . MET A 1 87 ? 1.741 -9.087 -8.158 1.00 97.81 87 MET A CA 1
ATOM 653 C C . MET A 1 87 ? 3.052 -9.634 -7.598 1.00 97.81 87 MET A C 1
ATOM 655 O O . MET A 1 87 ? 4.127 -9.252 -8.050 1.00 97.81 87 MET A O 1
ATOM 659 N N . ALA A 1 88 ? 2.975 -10.580 -6.658 1.00 97.81 88 ALA A N 1
ATOM 660 C CA . ALA A 1 88 ? 4.141 -11.370 -6.250 1.00 97.81 88 ALA A CA 1
ATOM 661 C C . ALA A 1 88 ? 4.682 -12.231 -7.408 1.00 97.81 88 ALA A C 1
ATOM 663 O O . ALA A 1 88 ? 5.889 -12.360 -7.599 1.00 97.81 88 ALA A O 1
ATOM 664 N N . HIS A 1 89 ? 3.766 -12.813 -8.180 1.00 97.44 89 HIS A N 1
ATOM 665 C CA . HIS A 1 89 ? 4.013 -13.526 -9.426 1.00 97.44 89 HIS A CA 1
ATOM 666 C C . HIS A 1 89 ? 2.828 -13.240 -10.353 1.00 97.44 89 HIS A C 1
ATOM 668 O O . HIS A 1 89 ? 1.683 -13.388 -9.920 1.00 97.44 89 HIS A O 1
ATOM 674 N N . GLY A 1 90 ? 3.105 -12.777 -11.571 1.00 94.06 90 GLY A N 1
ATOM 675 C CA . GLY A 1 90 ? 2.110 -12.384 -12.573 1.00 94.06 90 GLY A CA 1
ATOM 676 C C . GLY A 1 90 ? 2.322 -13.084 -13.902 1.00 94.06 90 GLY A C 1
ATOM 677 O O . GLY A 1 90 ? 3.391 -13.715 -14.069 1.00 94.06 90 GLY A O 1
#

Mean predicted aligned error: 2.25 Å

Sequence (90 aa):
SDGPEDWMLSGGTLPGVLATVNFGSGSAEALATLRRARPEGPLMVMEFWCGWFTHWGDKEVERRDAADAAAELRAILEAGASVNLYMAHG

Nearest PDB structures (foldseek):
  4mad-assembly2_B  TM=9.929E-01  e=1.347E-07  Niallia circulans
  3wf2-assembly1_A  TM=9.494E-01  e=2.295E-06  Homo sapiens
  3wf4-assembly1_D  TM=9.476E-01  e=2.627E-06  Homo sapiens
  3wf4-assembly2_B  TM=9.495E-01  e=3.682E-06  Homo sapiens
  3thc-assembly1_D  TM=9.399E-01  e=4.215E-06  Homo sapiens

Solvent-accessible surface area (backbone atoms only — not comparable to full-atom values): 5370 Å² total; per-residue (Å²): 113,30,49,55,42,74,68,42,45,67,70,68,54,56,90,98,51,92,68,34,31,36,48,65,69,61,52,72,59,34,51,48,45,47,39,71,80,40,81,66,81,78,51,38,33,68,30,31,37,60,45,64,81,69,63,93,85,55,94,64,79,55,75,52,58,67,65,61,40,51,52,44,51,48,52,35,49,74,71,67,33,48,78,34,65,36,67,78,75,126